Protein AF-A0A2E0PF37-F1 (afdb_monomer_lite)

pLDDT: mean 86.77, std 8.27, range [50.5, 93.44]

Sequence (115 aa):
MRSTFTYDLICSLLQFGWLVAIFFTHLIIHFLFNAKYKKTLTFISGYVFGLMCVYFYWWFAAEFAPTDEIRDYVNSKDGAPRVFAPVVMLFFVMIGYLLLSPLLWIICRLKKPKE

Secondary structure (DSSP, 8-state):
-HHHHHHHHHHHHHHHHHHHHHHHHHHHHHHHS-HHHHHHHHHHHHHHHHHHHHHHHHHHHHHS-SSHHHHHHHHTTTTHHHHHHHHHHHHHHHHHHHHHHHHHHHHHHHSPPP-

Structure (mmCIF, N/CA/C/O backbone):
data_AF-A0A2E0PF37-F1
#
_entry.id   AF-A0A2E0PF37-F1
#
loop_
_atom_site.group_PDB
_atom_site.id
_atom_site.type_symbol
_atom_site.label_atom_id
_atom_site.label_alt_id
_atom_site.label_comp_id
_atom_site.label_asym_id
_atom_site.label_entity_id
_atom_site.label_seq_id
_atom_site.pdbx_PDB_ins_code
_atom_site.Cartn_x
_atom_site.Cartn_y
_atom_site.Cartn_z
_atom_site.occupancy
_atom_site.B_iso_or_equiv
_atom_site.auth_seq_id
_atom_site.auth_comp_id
_atom_site.auth_asym_id
_atom_site.auth_atom_id
_atom_site.pdbx_PDB_model_num
ATOM 1 N N . MET A 1 1 ? 17.369 14.937 -15.701 1.00 50.50 1 MET A N 1
ATOM 2 C CA . MET A 1 1 ? 17.707 14.766 -14.267 1.00 50.50 1 MET A CA 1
ATOM 3 C C . MET A 1 1 ? 16.534 15.057 -13.319 1.00 50.50 1 MET A C 1
ATOM 5 O O . MET A 1 1 ? 16.414 14.361 -12.326 1.00 50.50 1 MET A O 1
ATOM 9 N N . ARG A 1 2 ? 15.632 16.017 -13.608 1.00 53.97 2 ARG A N 1
ATOM 10 C CA . ARG A 1 2 ? 14.447 16.295 -12.760 1.00 53.97 2 ARG A CA 1
ATOM 11 C C . ARG A 1 2 ? 13.319 15.245 -12.856 1.00 53.97 2 ARG A C 1
ATOM 13 O O . ARG A 1 2 ? 12.585 15.097 -11.891 1.00 53.97 2 ARG A O 1
ATOM 20 N N . SER A 1 3 ? 13.187 14.513 -13.973 1.00 72.88 3 SER A N 1
ATOM 21 C CA . SER A 1 3 ? 12.083 13.546 -14.156 1.00 72.88 3 SER A CA 1
ATOM 22 C C . SER A 1 3 ? 12.285 12.219 -13.418 1.00 72.88 3 SER A C 1
ATOM 24 O O . SER A 1 3 ? 11.304 11.651 -12.951 1.00 72.88 3 SER A O 1
ATOM 26 N N . THR A 1 4 ? 13.528 11.758 -13.235 1.00 84.00 4 THR A N 1
ATOM 27 C CA . THR A 1 4 ? 13.835 10.531 -12.480 1.00 84.00 4 THR A CA 1
ATOM 28 C C . THR A 1 4 ? 13.516 10.690 -10.999 1.00 84.00 4 THR A C 1
ATOM 30 O O . THR A 1 4 ? 12.806 9.867 -10.442 1.00 84.00 4 THR A O 1
ATOM 33 N N . PHE A 1 5 ? 13.919 11.807 -10.383 1.00 90.25 5 PHE A N 1
ATOM 34 C CA . PHE A 1 5 ? 13.607 12.068 -8.974 1.00 90.25 5 PHE A CA 1
ATOM 35 C C . PHE A 1 5 ? 12.095 12.070 -8.693 1.00 90.25 5 PHE A C 1
ATOM 37 O O . PHE A 1 5 ? 11.641 11.472 -7.721 1.00 90.25 5 PHE A O 1
ATOM 44 N N . THR A 1 6 ? 11.298 12.728 -9.542 1.00 90.31 6 THR A N 1
ATOM 45 C CA . THR A 1 6 ? 9.836 12.749 -9.388 1.00 90.31 6 THR A CA 1
ATOM 46 C C . THR A 1 6 ? 9.227 11.359 -9.572 1.00 90.31 6 THR A C 1
ATOM 48 O O . THR A 1 6 ? 8.342 10.988 -8.803 1.00 90.31 6 THR A O 1
ATOM 51 N N . TYR A 1 7 ? 9.716 10.583 -10.541 1.00 91.25 7 TYR A N 1
ATOM 52 C CA . TYR A 1 7 ? 9.300 9.197 -10.744 1.00 91.25 7 TYR A CA 1
ATOM 53 C C . TYR A 1 7 ? 9.592 8.329 -9.511 1.00 91.25 7 TYR A C 1
ATOM 55 O O . TYR A 1 7 ? 8.682 7.680 -8.994 1.00 91.25 7 TYR A O 1
ATOM 63 N N . ASP A 1 8 ? 10.820 8.382 -8.991 1.00 91.94 8 ASP A N 1
ATOM 64 C CA . ASP A 1 8 ? 11.252 7.601 -7.826 1.00 91.94 8 ASP A CA 1
ATOM 65 C C . ASP A 1 8 ? 10.467 7.982 -6.568 1.00 91.94 8 ASP A C 1
ATOM 67 O O . ASP A 1 8 ? 10.061 7.117 -5.784 1.00 91.94 8 ASP A O 1
ATOM 71 N N . LEU A 1 9 ? 10.197 9.279 -6.392 1.00 93.25 9 LEU A N 1
ATOM 72 C CA . LEU A 1 9 ? 9.390 9.783 -5.289 1.00 93.25 9 LEU A CA 1
ATOM 73 C C . LEU A 1 9 ? 7.957 9.247 -5.360 1.00 93.25 9 LEU A C 1
ATOM 75 O O . LEU A 1 9 ? 7.452 8.742 -4.360 1.00 93.25 9 LEU A O 1
ATOM 79 N N . ILE A 1 10 ? 7.301 9.324 -6.522 1.00 91.69 10 ILE A N 1
ATOM 80 C CA . ILE A 1 10 ? 5.927 8.824 -6.691 1.00 91.69 10 ILE A CA 1
ATOM 81 C C . ILE A 1 10 ? 5.883 7.305 -6.506 1.00 91.69 10 ILE A C 1
ATOM 83 O O . ILE A 1 10 ? 5.012 6.804 -5.796 1.00 91.69 10 ILE A O 1
ATOM 87 N N . CYS A 1 11 ? 6.849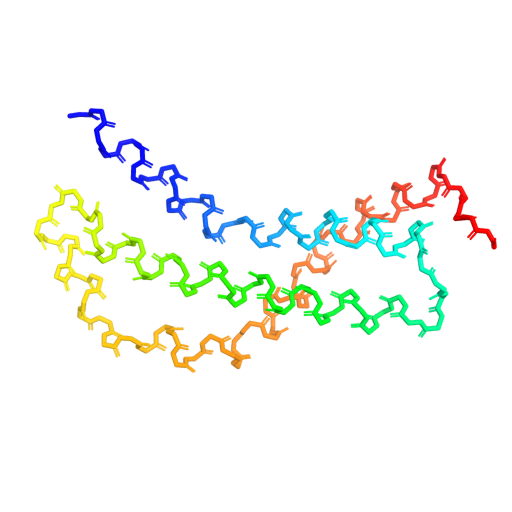 6.574 -7.064 1.00 90.88 1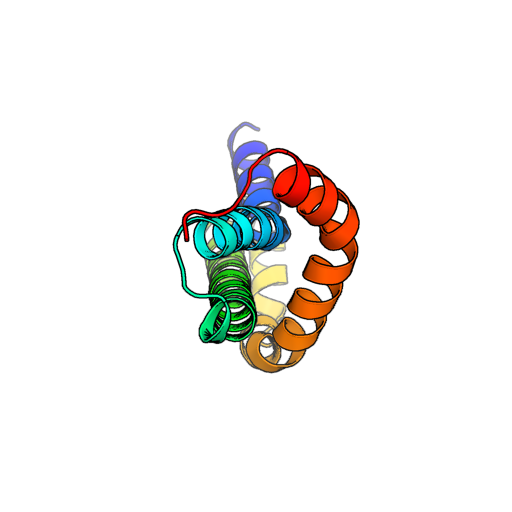1 CYS A N 1
ATOM 88 C CA . CYS A 1 11 ? 6.983 5.133 -6.866 1.00 90.88 11 CYS A CA 1
ATOM 89 C C . CYS A 1 11 ? 7.117 4.780 -5.380 1.00 90.88 11 CYS A C 1
ATOM 91 O O . CYS A 1 11 ? 6.399 3.912 -4.888 1.00 90.88 11 CYS A O 1
ATOM 93 N N . SER A 1 12 ? 7.962 5.505 -4.644 1.00 92.62 12 SER A N 1
ATOM 94 C CA . SER A 1 12 ? 8.139 5.315 -3.201 1.00 92.62 12 SER A CA 1
ATOM 95 C C . SER A 1 12 ? 6.854 5.630 -2.427 1.00 92.62 12 SER A C 1
ATOM 97 O O . SER A 1 12 ? 6.442 4.865 -1.555 1.00 92.62 12 SER A O 1
ATOM 99 N N . LEU A 1 13 ? 6.170 6.724 -2.774 1.00 91.94 13 LEU A N 1
ATOM 100 C CA . LEU A 1 13 ? 4.893 7.095 -2.165 1.00 91.94 13 LEU A CA 1
ATOM 101 C C . LEU A 1 13 ? 3.807 6.052 -2.426 1.00 91.94 13 LEU A C 1
ATOM 103 O O . LEU A 1 13 ? 3.015 5.788 -1.534 1.00 91.94 13 LEU A O 1
ATOM 107 N N . LEU A 1 14 ? 3.759 5.427 -3.600 1.00 90.44 14 LEU A N 1
ATOM 108 C CA . LEU A 1 14 ? 2.797 4.358 -3.878 1.00 90.44 14 LEU A CA 1
ATOM 109 C C . LEU A 1 14 ? 3.190 3.048 -3.180 1.00 90.44 14 LEU A C 1
ATOM 111 O O . LEU A 1 14 ? 2.324 2.356 -2.648 1.00 90.44 14 LEU A O 1
ATOM 115 N N . GLN A 1 15 ? 4.487 2.742 -3.095 1.00 89.06 15 GLN A N 1
ATOM 116 C CA . GLN A 1 15 ? 5.001 1.544 -2.429 1.00 89.06 15 GLN A CA 1
ATOM 117 C C . GLN A 1 15 ? 4.778 1.558 -0.908 1.00 89.06 15 GLN A C 1
ATOM 119 O O . GLN A 1 15 ? 4.510 0.507 -0.325 1.00 89.06 15 GLN A O 1
ATOM 124 N N . PHE A 1 16 ? 4.858 2.726 -0.263 1.00 88.25 16 PHE A N 1
ATOM 125 C CA . PHE A 1 16 ? 4.709 2.867 1.195 1.00 88.25 16 PHE A CA 1
ATOM 126 C C . PHE A 1 16 ? 3.443 3.617 1.629 1.00 88.25 16 PHE A C 1
ATOM 128 O O . PHE A 1 16 ? 3.072 3.576 2.803 1.00 88.25 16 PHE A O 1
ATOM 135 N N . GLY A 1 17 ? 2.742 4.278 0.709 1.00 87.38 17 GLY A N 1
ATOM 136 C CA . GLY A 1 17 ? 1.582 5.124 1.007 1.00 87.38 17 GLY A CA 1
ATOM 137 C C . GLY A 1 17 ? 0.413 4.366 1.616 1.00 87.38 17 GLY A C 1
ATOM 138 O O . GLY A 1 17 ? -0.353 4.938 2.388 1.00 87.38 17 GLY A O 1
ATOM 139 N N . TRP A 1 18 ? 0.317 3.062 1.362 1.00 87.31 18 TRP A N 1
ATOM 140 C CA . TRP A 1 18 ? -0.682 2.207 1.993 1.00 87.31 18 TRP A CA 1
ATOM 141 C C . TRP A 1 18 ? -0.513 2.121 3.520 1.00 87.31 18 TRP A C 1
ATOM 143 O O . TRP A 1 18 ? -1.519 2.068 4.222 1.00 87.31 18 TRP A O 1
ATOM 153 N N . LEU A 1 19 ? 0.715 2.187 4.061 1.00 90.19 19 LEU A N 1
ATOM 154 C CA . LEU A 1 19 ? 0.950 2.227 5.515 1.00 90.19 19 LEU A CA 1
ATOM 155 C C . LEU A 1 19 ? 0.415 3.523 6.122 1.00 90.19 19 LEU A C 1
ATOM 157 O O . LEU A 1 19 ? -0.245 3.512 7.160 1.00 90.19 19 LEU A O 1
ATOM 161 N N . VAL A 1 20 ? 0.664 4.640 5.439 1.00 90.25 20 VAL A N 1
ATOM 162 C CA . VAL A 1 20 ? 0.168 5.961 5.832 1.00 90.25 20 VAL A CA 1
ATOM 163 C C . VAL A 1 20 ? -1.363 5.989 5.767 1.00 90.25 20 VAL A C 1
ATOM 165 O O . VAL A 1 20 ? -2.020 6.435 6.708 1.00 90.25 20 VAL A O 1
ATOM 168 N N . ALA A 1 21 ? -1.952 5.439 4.703 1.00 88.75 21 ALA A N 1
ATOM 169 C CA . ALA A 1 21 ? -3.399 5.331 4.549 1.00 88.75 21 ALA A CA 1
ATOM 170 C C . ALA A 1 21 ? -4.027 4.449 5.639 1.00 88.75 21 ALA A C 1
ATOM 172 O O . ALA A 1 21 ? -5.008 4.853 6.263 1.00 88.75 21 ALA A O 1
ATOM 173 N N . ILE A 1 22 ? -3.443 3.283 5.931 1.00 90.44 22 ILE A N 1
ATOM 174 C CA . ILE A 1 22 ? -3.859 2.405 7.034 1.00 90.44 22 ILE A CA 1
ATOM 175 C C . ILE A 1 22 ? -3.840 3.150 8.366 1.00 90.44 22 ILE A C 1
ATOM 177 O O . ILE A 1 22 ? -4.793 3.063 9.140 1.00 90.44 22 ILE A O 1
ATOM 181 N N . PHE A 1 23 ? -2.767 3.890 8.627 1.00 90.94 23 PHE A N 1
ATOM 182 C CA . PHE A 1 23 ? -2.599 4.633 9.861 1.00 90.94 23 PHE A CA 1
ATOM 183 C C . PHE A 1 23 ? -3.708 5.677 10.053 1.00 90.94 23 PHE A C 1
ATOM 185 O O . PHE A 1 23 ? -4.420 5.658 11.059 1.00 90.94 23 PHE A O 1
ATOM 192 N N . PHE A 1 24 ? -3.909 6.556 9.068 1.00 91.31 24 PHE A N 1
ATOM 193 C CA . PHE A 1 24 ? -4.923 7.605 9.160 1.00 91.31 24 PHE A CA 1
ATOM 194 C C . PHE A 1 24 ? -6.344 7.047 9.170 1.00 91.31 24 PHE A C 1
ATOM 196 O O . PHE A 1 24 ? -7.169 7.490 9.967 1.00 91.31 24 PHE A O 1
ATOM 203 N N . THR A 1 25 ? -6.637 6.049 8.334 1.00 91.00 25 THR A N 1
ATOM 204 C CA . THR A 1 25 ? -7.966 5.422 8.306 1.00 91.00 25 THR A CA 1
ATOM 205 C C . THR A 1 25 ? -8.283 4.733 9.624 1.00 91.00 25 THR A C 1
ATOM 207 O O . THR A 1 25 ? -9.394 4.890 10.125 1.00 91.00 25 THR A O 1
ATOM 210 N N . HIS A 1 26 ? -7.306 4.076 10.256 1.00 90.38 26 HIS A N 1
ATOM 211 C CA . HIS A 1 26 ? -7.476 3.529 11.599 1.00 90.38 26 HIS A CA 1
ATOM 212 C C . HIS A 1 26 ? -7.832 4.616 12.615 1.00 90.38 26 HIS A C 1
ATOM 214 O O . HIS A 1 26 ? -8.773 4.435 13.381 1.00 90.38 26 HIS A O 1
ATOM 220 N N . LEU A 1 27 ? -7.129 5.754 12.622 1.00 91.00 27 LEU A N 1
ATOM 221 C CA . LEU A 1 27 ? -7.435 6.855 13.543 1.00 91.00 27 LEU A CA 1
ATOM 222 C C . LEU A 1 27 ? -8.840 7.423 13.305 1.00 91.00 27 LEU A C 1
ATOM 224 O O . LEU A 1 27 ? -9.599 7.610 14.255 1.00 91.00 27 LEU A O 1
ATOM 228 N N . ILE A 1 28 ? -9.214 7.647 12.044 1.00 89.88 28 ILE A N 1
ATOM 229 C CA . ILE A 1 28 ? -10.554 8.114 11.662 1.00 89.88 28 ILE A CA 1
ATOM 230 C C . ILE A 1 28 ? -11.616 7.135 12.176 1.00 89.88 28 ILE A C 1
ATOM 232 O O . ILE A 1 28 ? -12.561 7.539 12.852 1.00 89.88 28 ILE A O 1
ATOM 236 N N . ILE A 1 29 ? -11.434 5.837 11.925 1.00 89.88 29 ILE A N 1
ATOM 237 C CA . ILE A 1 29 ? -12.354 4.786 12.370 1.00 89.88 29 ILE A CA 1
ATOM 238 C C . ILE A 1 29 ? -12.406 4.713 13.900 1.00 89.88 29 ILE A C 1
ATOM 240 O O . ILE A 1 29 ? -13.483 4.598 14.488 1.00 89.88 29 ILE A O 1
ATOM 244 N N . HIS A 1 30 ? -11.257 4.827 14.565 1.00 86.44 30 HIS A N 1
ATOM 245 C CA . HIS A 1 30 ? -11.162 4.797 16.018 1.00 86.44 30 HIS A CA 1
ATOM 246 C C . HIS A 1 30 ? -11.948 5.939 16.672 1.00 86.44 30 HIS A C 1
ATOM 248 O O . HIS A 1 30 ? -12.622 5.704 17.678 1.00 86.44 30 HIS A O 1
ATOM 254 N N . PHE A 1 31 ? -11.878 7.151 16.117 1.00 86.94 31 PHE A N 1
ATOM 255 C CA . PHE A 1 31 ? -12.500 8.334 16.711 1.00 86.94 31 PHE A CA 1
ATOM 256 C C . PHE A 1 31 ? -13.940 8.597 16.267 1.00 86.94 31 PHE A C 1
ATOM 258 O O . PHE A 1 31 ? -14.656 9.265 17.010 1.00 86.94 31 PHE A O 1
ATOM 265 N N . LEU A 1 32 ? -14.357 8.115 15.092 1.00 87.06 32 LEU A N 1
ATOM 266 C CA . LEU A 1 32 ? -15.661 8.460 14.509 1.00 87.06 32 LEU A CA 1
ATOM 267 C C . LEU A 1 32 ? -16.672 7.310 14.462 1.00 87.06 32 LEU A C 1
ATOM 269 O O . LEU A 1 32 ? -17.856 7.574 14.278 1.00 87.06 32 LEU A O 1
ATOM 273 N N . PHE A 1 33 ? -16.247 6.050 14.595 1.00 85.12 33 PHE A N 1
ATOM 274 C CA . PHE A 1 33 ? -17.139 4.900 14.403 1.00 85.12 33 PHE A CA 1
ATOM 275 C C . PHE A 1 33 ? -17.384 4.112 15.688 1.00 85.12 33 PHE A C 1
ATOM 277 O O . PHE A 1 33 ? -16.582 4.107 16.618 1.00 85.12 33 PHE A O 1
ATOM 284 N N . ASN A 1 34 ? -18.493 3.374 15.707 1.00 79.69 34 ASN A N 1
ATOM 285 C CA . ASN A 1 34 ? -18.863 2.490 16.808 1.00 79.69 34 ASN A CA 1
ATOM 286 C C . ASN A 1 34 ? -17.913 1.292 16.949 1.00 79.69 34 ASN A C 1
ATOM 288 O O . ASN A 1 34 ? -17.538 0.664 15.955 1.00 79.69 34 ASN A O 1
ATOM 292 N N . ALA A 1 35 ? -17.595 0.914 18.195 1.00 79.19 35 ALA A N 1
ATOM 293 C CA . ALA A 1 35 ? -16.633 -0.147 18.527 1.00 79.19 35 ALA A CA 1
ATOM 294 C C . ALA A 1 35 ? -16.911 -1.484 17.818 1.00 79.19 35 ALA A C 1
ATOM 296 O O . ALA A 1 35 ? -15.970 -2.161 17.401 1.00 79.19 35 ALA A O 1
ATOM 297 N N . LYS A 1 36 ? -18.194 -1.814 17.610 1.00 84.19 36 LYS A N 1
ATOM 298 C CA . LYS A 1 36 ? -18.649 -3.033 16.926 1.00 84.19 36 LYS A CA 1
ATOM 299 C C . LYS A 1 36 ? -18.056 -3.195 15.521 1.00 84.19 36 LYS A C 1
ATOM 301 O O . LYS A 1 36 ? -17.727 -4.312 15.139 1.00 84.19 36 LYS A O 1
ATOM 306 N N . TYR A 1 37 ? -17.894 -2.104 14.769 1.00 84.00 37 TYR A N 1
ATOM 307 C CA . TYR A 1 37 ? -17.443 -2.150 13.372 1.00 84.00 37 TYR A CA 1
ATOM 308 C C . TYR A 1 37 ? -15.986 -1.720 13.183 1.00 84.00 37 TYR A C 1
ATOM 310 O O . TYR A 1 37 ? -15.446 -1.890 12.092 1.00 84.00 37 TYR A O 1
ATOM 318 N N . LYS A 1 38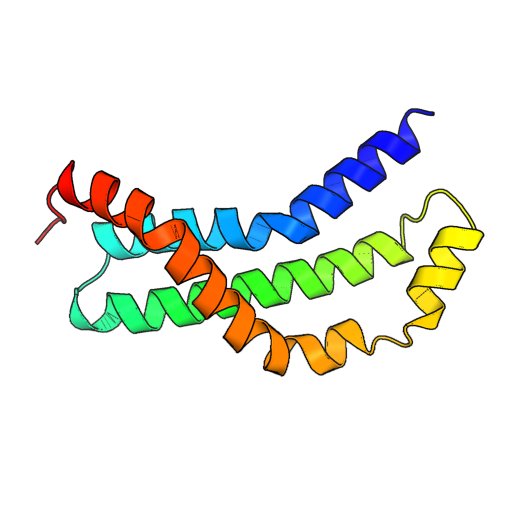 ? -15.319 -1.203 14.228 1.00 86.06 38 LYS A N 1
ATOM 319 C CA . LYS A 1 38 ? -13.967 -0.629 14.117 1.00 86.06 38 LYS A CA 1
ATOM 320 C C . LYS A 1 38 ? -12.964 -1.592 13.495 1.00 86.06 38 LYS A C 1
ATOM 322 O O . LYS A 1 38 ? -12.275 -1.213 12.555 1.00 86.06 38 LYS A O 1
ATOM 327 N N . LYS A 1 39 ? -12.892 -2.831 13.995 1.00 83.94 39 LYS A N 1
ATOM 328 C CA . LYS A 1 39 ? -11.915 -3.829 13.523 1.00 83.94 39 LYS A CA 1
ATOM 329 C C . LYS A 1 39 ? -12.147 -4.198 12.059 1.00 83.94 39 LYS A C 1
ATOM 331 O O . LYS A 1 39 ? -11.207 -4.188 11.272 1.00 83.94 39 LYS A O 1
ATOM 336 N N . THR A 1 40 ? -13.399 -4.468 11.698 1.00 89.38 40 THR A N 1
ATOM 337 C CA . THR A 1 40 ? -13.782 -4.852 10.336 1.00 89.38 40 THR A CA 1
ATOM 338 C C . THR A 1 40 ? -13.541 -3.718 9.347 1.00 89.38 40 THR A C 1
ATOM 340 O O . THR A 1 40 ? -12.897 -3.938 8.328 1.00 89.38 40 THR A O 1
ATOM 343 N N . LEU A 1 41 ? -13.987 -2.497 9.662 1.00 89.75 41 LEU A N 1
ATOM 344 C CA . LEU A 1 41 ? -13.784 -1.333 8.796 1.00 89.75 41 LEU A CA 1
ATOM 345 C C . LEU A 1 41 ? -12.303 -1.026 8.601 1.00 89.75 41 LEU A C 1
ATOM 347 O O . LEU A 1 41 ? -11.886 -0.768 7.483 1.00 89.75 41 LEU A O 1
ATOM 351 N N . THR A 1 42 ? -11.522 -1.112 9.678 1.00 88.56 42 THR A N 1
ATOM 352 C CA . THR A 1 42 ? -10.071 -0.905 9.665 1.00 88.56 42 THR A CA 1
ATOM 353 C C . THR A 1 42 ? -9.399 -1.904 8.725 1.00 88.56 42 THR A C 1
ATOM 355 O O . THR A 1 42 ? -8.673 -1.521 7.814 1.00 88.56 42 THR A O 1
ATOM 358 N N . PHE A 1 43 ? -9.697 -3.195 8.881 1.00 89.56 43 PHE A N 1
ATOM 359 C CA . PHE A 1 43 ? -9.112 -4.227 8.030 1.00 89.56 43 PHE A CA 1
ATOM 360 C C . PHE A 1 43 ? -9.506 -4.059 6.554 1.00 89.56 43 PHE A C 1
ATOM 362 O O . PHE A 1 43 ? -8.640 -4.089 5.681 1.00 89.56 43 PHE A O 1
ATOM 369 N N . ILE A 1 44 ? -10.794 -3.826 6.275 1.00 92.00 44 ILE A N 1
ATOM 370 C CA . ILE A 1 44 ? -11.300 -3.625 4.909 1.00 92.00 44 ILE A CA 1
ATOM 371 C C . ILE A 1 44 ? -10.677 -2.379 4.277 1.00 92.00 44 ILE A C 1
ATOM 373 O O . ILE A 1 44 ? -10.231 -2.445 3.134 1.00 92.00 44 ILE A O 1
ATOM 377 N N . SER A 1 45 ? -10.607 -1.254 4.996 1.00 91.50 45 SER A N 1
ATOM 378 C CA . SER A 1 45 ? -10.009 -0.032 4.457 1.00 91.50 45 SER A CA 1
ATOM 379 C C . SER A 1 45 ? -8.533 -0.243 4.148 1.00 91.50 45 SER A C 1
ATOM 381 O O . SER A 1 45 ? -8.091 0.105 3.058 1.00 91.50 45 SER A O 1
ATOM 383 N N . GLY A 1 46 ? -7.782 -0.870 5.058 1.00 91.12 46 GLY A N 1
ATOM 384 C CA . GLY A 1 46 ? -6.372 -1.171 4.831 1.00 91.12 46 GLY A CA 1
ATOM 385 C C . GLY A 1 46 ? -6.141 -2.061 3.615 1.00 91.12 46 GLY A C 1
ATOM 386 O O . GLY A 1 46 ? -5.263 -1.776 2.804 1.00 91.12 46 GLY A O 1
ATOM 387 N N . TYR A 1 47 ? -6.980 -3.080 3.443 1.00 93.12 47 TYR A N 1
ATOM 388 C CA . TYR A 1 47 ? -6.955 -3.950 2.273 1.00 93.12 47 TYR A CA 1
ATOM 389 C C . TYR A 1 47 ? -7.236 -3.192 0.973 1.00 93.12 47 TYR 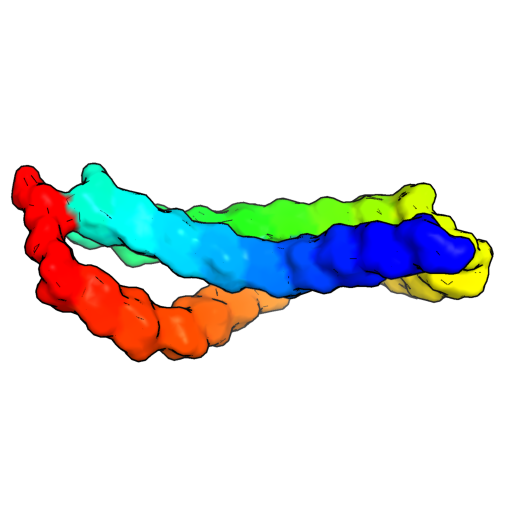A C 1
ATOM 391 O O . TYR A 1 47 ? -6.454 -3.286 0.030 1.00 93.12 47 TYR A O 1
ATOM 399 N N . VAL A 1 48 ? -8.303 -2.390 0.931 1.00 93.44 48 VAL A N 1
ATOM 400 C CA . VAL A 1 48 ? -8.668 -1.611 -0.261 1.00 93.44 48 VAL A CA 1
ATOM 401 C C . VAL A 1 48 ? -7.575 -0.604 -0.622 1.00 93.44 48 VAL A C 1
ATOM 403 O O . VAL A 1 48 ? -7.151 -0.564 -1.775 1.00 93.44 48 VAL A O 1
ATOM 406 N N . PHE A 1 49 ? -7.071 0.176 0.339 1.00 91.75 49 PHE A N 1
ATOM 407 C CA . PHE A 1 49 ? -6.000 1.144 0.079 1.00 91.75 49 PHE A CA 1
ATOM 408 C C . PHE A 1 49 ? -4.698 0.466 -0.343 1.00 91.75 49 PHE A C 1
ATOM 410 O O . PHE A 1 49 ? -4.041 0.935 -1.270 1.00 91.75 49 PHE A O 1
ATOM 417 N N . GLY A 1 50 ? -4.351 -0.654 0.290 1.00 91.69 50 GLY A N 1
ATOM 418 C CA . GLY A 1 50 ? -3.199 -1.457 -0.092 1.00 91.69 50 GLY A CA 1
ATOM 419 C C . GLY A 1 50 ? -3.281 -1.939 -1.536 1.00 91.69 50 GLY A C 1
ATOM 420 O O . GLY A 1 50 ? -2.330 -1.756 -2.296 1.00 91.69 50 GLY A O 1
ATOM 421 N N . LEU A 1 51 ? -4.431 -2.481 -1.948 1.00 93.06 51 LEU A N 1
ATOM 422 C CA . LEU A 1 51 ? -4.644 -2.853 -3.344 1.00 93.06 51 LEU A CA 1
ATOM 423 C C . LEU A 1 51 ? -4.521 -1.641 -4.258 1.00 93.06 51 LEU A C 1
ATOM 425 O O . LEU A 1 51 ? -3.704 -1.666 -5.169 1.00 93.06 51 LEU A O 1
ATOM 429 N N . MET A 1 52 ? -5.241 -0.555 -3.990 1.00 92.06 52 MET A N 1
ATOM 430 C CA . MET A 1 52 ? -5.168 0.646 -4.826 1.00 92.06 52 MET A CA 1
ATOM 431 C C . MET A 1 52 ? -3.721 1.122 -5.019 1.00 92.06 52 MET A C 1
ATOM 433 O O . MET A 1 52 ? -3.312 1.367 -6.150 1.00 92.06 52 MET A O 1
ATOM 437 N N . CYS A 1 53 ? -2.910 1.150 -3.958 1.00 91.31 53 CYS A N 1
ATOM 438 C CA . CYS A 1 53 ? -1.486 1.475 -4.034 1.00 91.31 53 CYS A CA 1
ATOM 439 C C . CYS A 1 53 ? -0.700 0.542 -4.963 1.00 91.31 53 CYS A C 1
ATOM 441 O O . CYS A 1 53 ? 0.067 1.028 -5.788 1.00 91.31 53 CYS A O 1
ATOM 443 N N . VAL A 1 54 ? -0.905 -0.777 -4.883 1.00 91.19 54 VAL A N 1
ATOM 444 C CA . VAL A 1 54 ? -0.222 -1.736 -5.768 1.00 91.19 54 VAL A CA 1
ATOM 445 C C . VAL A 1 54 ? -0.655 -1.550 -7.222 1.00 91.19 54 VAL A C 1
ATOM 447 O O . VAL A 1 54 ? 0.191 -1.482 -8.112 1.00 91.19 54 VAL A O 1
ATOM 450 N N . TYR A 1 55 ? -1.955 -1.428 -7.488 1.00 91.12 55 TYR A N 1
ATOM 451 C CA . TYR A 1 55 ? -2.454 -1.267 -8.855 1.00 91.12 55 TYR A CA 1
ATOM 452 C C . TYR A 1 55 ? -1.972 0.048 -9.471 1.00 91.12 55 TYR A C 1
ATOM 454 O O . TYR A 1 55 ? -1.486 0.043 -10.603 1.00 91.12 55 TYR A O 1
ATOM 462 N N . PHE A 1 56 ? -2.033 1.150 -8.718 1.00 92.31 56 PHE A N 1
ATOM 463 C CA . PHE A 1 56 ? -1.520 2.437 -9.175 1.00 92.31 56 PHE A CA 1
ATOM 464 C C . PHE A 1 56 ? -0.006 2.447 -9.317 1.00 92.31 56 PHE A C 1
ATOM 466 O O . PHE A 1 56 ? 0.472 3.014 -10.290 1.00 92.31 56 PHE A O 1
ATOM 473 N N . TYR A 1 57 ? 0.745 1.801 -8.420 1.00 91.75 57 TYR A N 1
ATOM 474 C CA . TYR A 1 57 ? 2.196 1.665 -8.555 1.00 91.75 57 TYR A CA 1
ATOM 475 C C . TYR A 1 57 ? 2.547 1.009 -9.886 1.00 91.75 57 TYR A C 1
ATOM 477 O O . TYR A 1 57 ? 3.275 1.586 -10.683 1.00 91.75 57 TYR A O 1
ATOM 485 N N . TRP A 1 58 ? 1.976 -0.164 -10.168 1.00 90.69 58 TRP A N 1
ATOM 486 C CA . TRP A 1 58 ? 2.289 -0.900 -11.392 1.00 90.69 58 TRP A CA 1
ATOM 487 C C . TRP A 1 58 ? 1.739 -0.240 -12.652 1.00 90.69 58 TRP A C 1
ATOM 489 O O . TRP A 1 58 ? 2.211 -0.540 -13.742 1.00 90.69 58 TRP A O 1
ATOM 499 N N . TRP A 1 59 ? 0.698 0.587 -12.554 1.00 90.44 59 TRP A N 1
ATOM 500 C CA . TRP A 1 59 ? 0.229 1.395 -13.681 1.00 90.44 59 TRP A CA 1
ATOM 501 C C . TRP A 1 59 ? 1.168 2.574 -13.933 1.00 90.44 59 TRP A C 1
ATOM 503 O O . TRP A 1 59 ? 1.664 2.736 -15.044 1.00 90.44 59 TRP A O 1
ATOM 513 N N . PHE A 1 60 ? 1.488 3.329 -12.885 1.00 91.69 60 PHE A N 1
ATOM 514 C CA . PHE A 1 60 ? 2.359 4.491 -12.965 1.00 91.69 60 PHE A CA 1
ATOM 515 C C . PHE A 1 60 ? 3.784 4.117 -13.395 1.00 91.69 60 PHE A C 1
ATOM 517 O O . PHE A 1 60 ? 4.352 4.769 -14.266 1.00 91.69 60 PHE A O 1
ATOM 524 N N . ALA A 1 61 ? 4.342 3.044 -12.830 1.00 89.88 61 ALA A N 1
ATOM 525 C CA . ALA A 1 61 ? 5.691 2.572 -13.134 1.00 89.88 61 ALA A CA 1
ATOM 526 C C . ALA A 1 61 ? 5.858 2.147 -14.602 1.00 89.88 61 ALA A C 1
ATOM 528 O O . ALA A 1 61 ? 6.938 2.299 -15.161 1.00 89.88 61 ALA A O 1
ATOM 529 N N . ALA A 1 62 ? 4.799 1.629 -15.232 1.00 88.81 62 ALA A N 1
ATOM 530 C CA . ALA A 1 62 ? 4.830 1.235 -16.639 1.00 88.81 62 ALA A CA 1
ATOM 531 C C . ALA A 1 62 ? 4.681 2.448 -17.572 1.00 88.81 62 ALA A C 1
ATOM 533 O O . ALA A 1 62 ? 5.415 2.571 -18.549 1.00 88.81 62 ALA A O 1
ATOM 534 N N . GLU A 1 63 ? 3.747 3.348 -17.256 1.00 89.88 63 GLU A N 1
ATOM 535 C CA . GLU A 1 63 ? 3.375 4.471 -18.124 1.00 89.88 63 GLU A CA 1
ATOM 536 C C . GLU A 1 63 ? 4.400 5.615 -18.090 1.00 89.88 63 GLU A C 1
ATOM 538 O O . GLU A 1 63 ? 4.706 6.221 -19.113 1.00 89.88 63 GLU A O 1
ATOM 543 N N . PHE A 1 64 ? 4.958 5.905 -16.911 1.00 91.25 64 PHE A N 1
ATOM 544 C CA . PHE A 1 64 ? 5.822 7.068 -16.681 1.00 91.25 64 PHE A CA 1
ATOM 545 C C . PHE A 1 64 ? 7.297 6.698 -16.486 1.00 91.25 64 PHE A C 1
ATOM 547 O O . PHE A 1 64 ? 8.066 7.496 -15.943 1.00 91.25 64 PHE A O 1
ATOM 554 N N . ALA A 1 65 ? 7.699 5.496 -16.911 1.00 90.31 65 ALA A N 1
ATOM 555 C CA . ALA A 1 65 ? 9.078 5.029 -16.825 1.00 90.31 65 ALA A CA 1
ATOM 556 C C . ALA A 1 65 ? 10.050 6.032 -17.486 1.00 90.31 65 ALA A C 1
ATOM 558 O O . ALA A 1 65 ? 9.825 6.452 -18.623 1.00 90.31 65 ALA A O 1
ATOM 559 N N . PRO A 1 66 ? 11.151 6.417 -16.812 1.00 89.25 66 PRO A N 1
ATOM 560 C CA . PRO A 1 66 ? 12.069 7.423 -17.340 1.00 89.25 66 PRO A CA 1
ATOM 561 C C . PRO A 1 66 ? 13.026 6.875 -18.411 1.00 89.25 66 PRO A C 1
ATOM 563 O O . PRO A 1 66 ? 13.665 7.670 -19.101 1.00 89.25 66 PRO A O 1
ATOM 566 N N . THR A 1 67 ? 13.147 5.548 -18.538 1.00 90.00 67 THR A N 1
ATOM 567 C CA . THR A 1 67 ? 13.958 4.861 -19.554 1.00 90.00 67 THR A CA 1
ATOM 568 C C . THR A 1 67 ? 13.233 3.626 -20.087 1.00 90.00 67 THR A C 1
ATOM 570 O O . THR A 1 67 ? 12.414 3.023 -19.386 1.00 90.00 67 THR A O 1
ATOM 573 N N . ASP A 1 68 ? 13.574 3.223 -21.313 1.00 89.38 68 ASP A N 1
ATOM 574 C CA . ASP A 1 68 ? 13.013 2.025 -21.949 1.00 89.38 68 ASP A CA 1
ATOM 575 C C . ASP A 1 68 ? 13.380 0.746 -21.179 1.00 89.38 68 ASP A C 1
ATOM 577 O O . ASP A 1 68 ? 12.527 -0.109 -20.985 1.00 89.38 68 ASP A O 1
ATOM 581 N N . GLU A 1 69 ? 14.593 0.663 -20.618 1.00 89.62 69 GLU A N 1
ATOM 582 C CA . GLU A 1 69 ? 15.024 -0.470 -19.782 1.00 89.62 69 GLU A CA 1
ATOM 583 C C . GLU A 1 69 ? 14.122 -0.680 -18.554 1.00 89.62 69 GLU A C 1
ATOM 585 O O . GLU A 1 69 ? 13.758 -1.811 -18.225 1.00 89.62 69 GLU A O 1
ATOM 590 N N . ILE A 1 70 ? 13.730 0.406 -17.873 1.00 87.25 70 ILE A N 1
ATOM 591 C CA . ILE A 1 70 ? 12.827 0.334 -16.715 1.00 87.25 70 ILE A CA 1
ATOM 592 C C . ILE A 1 70 ? 11.431 -0.077 -17.173 1.00 87.25 70 ILE A C 1
ATOM 594 O O . ILE A 1 70 ? 10.799 -0.918 -16.532 1.00 87.25 70 ILE A O 1
ATOM 598 N N . ARG A 1 71 ? 10.954 0.485 -18.287 1.00 88.44 71 ARG A N 1
ATOM 599 C CA . ARG A 1 71 ? 9.643 0.149 -18.846 1.00 88.44 71 ARG A CA 1
ATOM 600 C C . ARG A 1 71 ? 9.560 -1.329 -19.216 1.00 88.44 71 ARG A C 1
ATOM 602 O O . ARG A 1 71 ? 8.597 -1.996 -18.845 1.00 88.44 71 ARG A O 1
ATOM 609 N N . ASP A 1 72 ? 10.582 -1.848 -19.884 1.00 90.62 72 ASP A N 1
ATOM 610 C CA . ASP A 1 72 ? 10.658 -3.243 -20.308 1.00 90.62 72 ASP A CA 1
ATOM 611 C C . ASP A 1 72 ? 10.776 -4.174 -19.100 1.00 90.62 72 ASP A C 1
ATOM 613 O O . ASP A 1 72 ? 10.089 -5.193 -19.038 1.00 90.62 72 ASP A O 1
ATOM 617 N N . TYR A 1 73 ? 11.546 -3.789 -18.076 1.00 89.19 73 TYR A N 1
ATOM 618 C CA . TYR A 1 73 ? 11.579 -4.519 -16.810 1.00 89.19 73 TYR A CA 1
ATOM 619 C C . TYR A 1 73 ? 10.201 -4.571 -16.135 1.00 89.19 73 TYR A C 1
ATOM 621 O O . TYR A 1 73 ? 9.783 -5.639 -15.684 1.00 89.19 73 TYR A O 1
ATOM 629 N N . VAL A 1 74 ? 9.476 -3.452 -16.062 1.00 87.94 74 VAL A N 1
ATOM 630 C CA . VAL A 1 74 ? 8.139 -3.397 -15.449 1.00 87.94 74 VAL A CA 1
ATOM 631 C C . VAL A 1 74 ? 7.139 -4.237 -16.247 1.00 87.94 74 VAL A C 1
ATOM 633 O O . VAL A 1 74 ? 6.396 -5.025 -15.657 1.00 87.94 74 VAL A O 1
ATOM 636 N N . ASN A 1 75 ? 7.163 -4.134 -17.577 1.00 87.12 75 ASN A N 1
ATOM 637 C CA . ASN A 1 75 ? 6.297 -4.901 -18.470 1.00 87.12 75 ASN A CA 1
ATOM 638 C C . ASN A 1 75 ? 6.622 -6.401 -18.464 1.00 87.12 75 ASN A C 1
ATOM 640 O O . ASN A 1 75 ? 5.698 -7.206 -18.517 1.00 87.12 75 ASN A O 1
ATOM 644 N N . SER A 1 76 ? 7.890 -6.791 -18.276 1.00 89.06 76 SER A N 1
ATOM 645 C CA . SER A 1 76 ? 8.309 -8.202 -18.164 1.00 89.06 76 SER A CA 1
ATOM 646 C C . SER A 1 76 ? 7.679 -8.954 -16.986 1.00 89.06 76 SER A C 1
ATOM 648 O O . SER A 1 76 ? 7.791 -10.173 -16.888 1.00 89.06 76 SER A O 1
ATOM 650 N N . LYS A 1 77 ? 7.041 -8.242 -16.047 1.00 84.06 77 LYS A N 1
ATOM 651 C CA . LYS A 1 77 ? 6.334 -8.849 -14.914 1.00 84.06 77 LYS A CA 1
ATOM 652 C C . LYS A 1 77 ? 4.912 -9.300 -15.264 1.00 84.06 77 LYS A C 1
ATOM 654 O O . LYS A 1 77 ? 4.216 -9.757 -14.359 1.00 84.06 77 LYS A O 1
ATOM 659 N N . ASP A 1 78 ? 4.471 -9.157 -16.518 1.00 71.69 78 ASP A N 1
ATOM 660 C CA . ASP A 1 78 ? 3.217 -9.690 -17.087 1.00 71.69 78 ASP A CA 1
ATOM 661 C C . ASP A 1 78 ? 1.959 -9.436 -16.237 1.00 71.69 78 ASP A C 1
ATOM 663 O O . ASP A 1 78 ? 1.035 -10.245 -16.166 1.00 71.69 78 ASP A O 1
ATOM 667 N N . GLY A 1 79 ? 1.921 -8.319 -15.505 1.00 71.31 79 GLY A N 1
ATOM 668 C CA . GLY A 1 79 ? 0.813 -8.018 -14.595 1.00 71.31 79 GLY A CA 1
ATOM 669 C C . GLY A 1 79 ? 0.657 -8.999 -13.423 1.00 71.31 79 GLY A C 1
ATOM 670 O O . GLY A 1 79 ? -0.247 -8.804 -12.608 1.00 71.31 79 GLY A O 1
ATOM 671 N N . ALA A 1 80 ? 1.548 -9.985 -13.260 1.00 79.00 80 ALA A N 1
ATOM 672 C CA . ALA A 1 80 ? 1.553 -10.927 -12.143 1.00 79.00 80 ALA A CA 1
ATOM 673 C C . ALA A 1 80 ? 1.463 -10.222 -10.777 1.00 79.00 80 ALA A C 1
ATOM 675 O O . ALA A 1 80 ? 0.653 -10.641 -9.947 1.00 79.00 80 ALA A O 1
ATOM 676 N N . PRO A 1 81 ? 2.162 -9.093 -10.535 1.00 79.56 81 PRO A N 1
ATOM 677 C CA . PRO A 1 81 ? 2.003 -8.351 -9.290 1.00 79.56 81 PRO A CA 1
ATOM 678 C C . PRO A 1 81 ? 0.567 -7.879 -9.025 1.00 79.56 81 PRO A C 1
ATOM 680 O O . PRO A 1 81 ? 0.142 -7.879 -7.876 1.00 79.56 81 PRO A O 1
ATOM 683 N N . ARG A 1 82 ? -0.206 -7.525 -10.063 1.00 81.94 82 ARG A N 1
ATOM 684 C CA . ARG A 1 82 ? -1.621 -7.133 -9.930 1.00 81.94 82 ARG A CA 1
ATOM 685 C C . ARG A 1 82 ? -2.530 -8.343 -9.700 1.00 81.94 82 ARG A C 1
ATOM 687 O O . ARG A 1 82 ? -3.509 -8.226 -8.975 1.00 81.94 82 ARG A O 1
ATOM 694 N N . VAL A 1 83 ? -2.195 -9.500 -10.275 1.00 86.19 83 VAL A N 1
ATOM 695 C CA . VAL A 1 83 ? -2.951 -10.756 -10.104 1.00 86.19 83 VAL A CA 1
ATOM 696 C C . VAL A 1 83 ? -2.775 -11.331 -8.698 1.00 86.19 83 VAL A C 1
ATOM 698 O O . VAL A 1 83 ? -3.745 -11.774 -8.088 1.00 86.19 83 VAL A O 1
ATOM 701 N N . PHE A 1 84 ? -1.557 -11.291 -8.152 1.00 87.69 84 PHE A N 1
ATOM 702 C CA . PHE A 1 84 ? -1.268 -11.800 -6.808 1.00 87.69 84 PHE A CA 1
ATOM 703 C C . PHE A 1 84 ? -1.559 -10.788 -5.692 1.00 87.69 84 PHE A C 1
ATOM 705 O O . PHE A 1 84 ? -1.676 -11.191 -4.531 1.00 87.69 84 PHE A O 1
ATOM 712 N N . ALA A 1 85 ? -1.717 -9.496 -6.016 1.00 88.81 85 ALA A N 1
ATOM 713 C CA . ALA A 1 85 ? -1.977 -8.444 -5.033 1.00 88.81 85 ALA A CA 1
ATOM 714 C C . ALA A 1 85 ? -3.138 -8.766 -4.073 1.00 88.81 85 ALA A C 1
ATOM 716 O O . ALA A 1 85 ? -2.915 -8.642 -2.872 1.00 88.81 85 ALA A O 1
ATOM 717 N N . PRO A 1 86 ? -4.325 -9.238 -4.513 1.00 91.06 86 PRO A N 1
ATOM 718 C CA . PRO A 1 86 ? -5.432 -9.583 -3.611 1.00 91.06 86 PRO A CA 1
ATOM 719 C C . PRO A 1 86 ? -5.059 -10.593 -2.523 1.00 91.06 86 PRO A C 1
ATOM 721 O O . PRO A 1 86 ? -5.428 -10.433 -1.364 1.00 91.06 86 PRO A O 1
ATOM 724 N N . VAL A 1 87 ? -4.280 -11.618 -2.869 1.00 90.69 87 VAL A N 1
ATOM 725 C CA . VAL A 1 87 ? -3.896 -12.670 -1.918 1.00 90.69 87 VAL A CA 1
ATOM 726 C C . VAL A 1 87 ? -2.818 -12.159 -0.969 1.00 90.69 87 VAL A C 1
ATOM 728 O O . VAL A 1 87 ? -2.913 -12.297 0.249 1.00 90.69 87 VAL A O 1
ATOM 731 N N . VAL A 1 88 ? -1.788 -11.535 -1.533 1.00 89.75 88 VAL A N 1
ATOM 732 C CA . VAL A 1 88 ? -0.595 -11.118 -0.798 1.00 89.75 88 VAL A CA 1
ATOM 733 C C . VAL A 1 88 ? -0.885 -9.908 0.102 1.00 89.75 88 VAL A C 1
ATOM 735 O O . VAL A 1 88 ? -0.342 -9.804 1.204 1.00 89.75 88 VAL A O 1
ATOM 738 N N . MET A 1 89 ? -1.801 -9.025 -0.309 1.00 91.31 89 MET A N 1
ATOM 739 C CA . MET A 1 89 ? -2.161 -7.821 0.441 1.00 91.31 89 MET A CA 1
ATOM 740 C C . MET A 1 89 ? -2.768 -8.133 1.810 1.00 91.31 89 MET A C 1
ATOM 742 O O . MET A 1 89 ? -2.523 -7.394 2.758 1.00 91.31 89 MET A O 1
ATOM 746 N N . LEU A 1 90 ? -3.495 -9.246 1.963 1.00 90.25 90 LEU A N 1
ATOM 747 C CA . LEU A 1 90 ? -4.033 -9.655 3.267 1.00 90.25 90 LEU A CA 1
ATOM 748 C C . LEU A 1 90 ? -2.921 -9.797 4.318 1.00 90.25 90 LEU A C 1
ATOM 750 O O . LEU A 1 90 ? -3.067 -9.328 5.447 1.00 90.25 90 LEU A O 1
ATOM 754 N N . PHE A 1 91 ? -1.783 -10.378 3.933 1.00 91.81 91 PHE A N 1
ATOM 755 C CA . PHE A 1 91 ? -0.624 -10.529 4.812 1.00 91.81 91 PHE A CA 1
ATOM 756 C C . PHE A 1 91 ? 0.057 -9.189 5.090 1.00 91.81 91 PHE A C 1
ATOM 758 O O . PHE A 1 91 ? 0.363 -8.887 6.244 1.00 91.81 91 PHE A O 1
ATOM 765 N N . PHE A 1 92 ? 0.236 -8.354 4.064 1.00 90.50 92 PHE A N 1
ATOM 766 C CA . PHE A 1 92 ? 0.840 -7.031 4.233 1.00 90.50 92 PHE A CA 1
ATOM 767 C C . PHE A 1 92 ? 0.019 -6.122 5.144 1.00 90.50 92 PHE A C 1
ATOM 769 O O . PHE A 1 92 ? 0.594 -5.458 6.000 1.00 90.50 92 PHE A O 1
ATOM 776 N N . VAL A 1 93 ? -1.310 -6.134 5.037 1.00 90.25 93 VAL A N 1
ATOM 777 C CA . VAL A 1 93 ? -2.192 -5.365 5.926 1.00 90.25 93 VAL A CA 1
ATOM 778 C C . VAL A 1 93 ? -2.024 -5.807 7.379 1.00 90.25 93 VAL A C 1
ATOM 780 O O . VAL A 1 93 ? -1.893 -4.959 8.260 1.00 90.25 93 VAL A O 1
ATOM 783 N N . MET A 1 94 ? -1.964 -7.118 7.646 1.00 90.50 94 MET A N 1
ATOM 784 C CA . MET A 1 94 ? -1.716 -7.631 9.000 1.00 90.50 94 MET A CA 1
ATOM 785 C C . MET A 1 94 ? -0.355 -7.183 9.541 1.00 90.50 94 MET A C 1
ATOM 787 O O . MET A 1 94 ? -0.277 -6.685 10.664 1.00 90.50 94 MET A O 1
ATOM 791 N N . ILE A 1 95 ? 0.704 -7.307 8.736 1.00 91.75 95 ILE A N 1
ATOM 792 C CA . ILE A 1 95 ? 2.053 -6.856 9.105 1.00 91.75 95 ILE A CA 1
ATOM 793 C C . ILE A 1 95 ? 2.062 -5.344 9.359 1.00 91.75 95 ILE A C 1
ATOM 795 O O . ILE A 1 95 ? 2.593 -4.894 10.371 1.00 91.75 95 ILE A O 1
ATOM 799 N N . GLY A 1 96 ? 1.424 -4.558 8.491 1.00 89.25 96 GLY A N 1
ATOM 800 C CA . GLY A 1 96 ? 1.305 -3.110 8.636 1.00 89.25 96 GLY A CA 1
ATOM 801 C C . GLY A 1 96 ? 0.621 -2.719 9.944 1.00 89.25 96 GLY A C 1
ATOM 802 O O . GLY A 1 96 ? 1.126 -1.863 10.667 1.00 89.25 96 GLY A O 1
ATOM 803 N N . TYR A 1 97 ? -0.473 -3.393 10.311 1.00 88.62 97 TYR A N 1
ATOM 804 C CA . TYR A 1 97 ? -1.116 -3.167 11.606 1.00 88.62 97 TYR A CA 1
ATOM 805 C C . TYR A 1 97 ? -0.231 -3.549 12.785 1.00 88.62 97 TYR A C 1
ATOM 807 O O . TYR A 1 97 ? -0.202 -2.804 13.760 1.00 88.62 97 TYR A O 1
ATOM 815 N N . LEU A 1 98 ? 0.502 -4.663 12.712 1.00 90.38 98 LEU A N 1
ATOM 816 C CA . LEU A 1 98 ? 1.436 -5.053 13.770 1.00 90.38 98 LEU A CA 1
ATOM 817 C C . LEU A 1 98 ? 2.516 -3.984 13.975 1.00 90.38 98 LEU A C 1
ATOM 819 O O . LEU A 1 98 ? 2.731 -3.557 15.109 1.00 90.38 98 LEU A O 1
ATOM 823 N N . LEU A 1 99 ? 3.121 -3.496 12.889 1.00 90.25 99 LEU A N 1
ATOM 824 C CA . LEU A 1 99 ? 4.147 -2.448 12.920 1.00 90.25 99 LEU A CA 1
ATOM 825 C C . LEU A 1 99 ? 3.614 -1.113 13.456 1.00 90.25 99 LEU A C 1
ATOM 827 O O . LEU A 1 99 ? 4.284 -0.446 14.240 1.00 90.25 99 LEU A O 1
ATOM 831 N N . LEU A 1 100 ? 2.400 -0.725 13.060 1.00 90.06 100 LEU A N 1
ATOM 832 C CA . LEU A 1 100 ? 1.780 0.532 13.484 1.00 90.06 100 LEU A CA 1
ATOM 833 C C . LEU A 1 100 ? 1.141 0.448 14.876 1.00 90.06 100 LEU A C 1
ATOM 835 O O . LEU A 1 100 ? 0.864 1.484 15.483 1.00 90.06 100 LEU A O 1
ATOM 839 N N . SER A 1 101 ? 0.910 -0.760 15.400 1.00 87.44 101 SER A N 1
ATOM 840 C CA . SER A 1 101 ? 0.169 -0.979 16.646 1.00 87.44 101 SER A CA 1
ATOM 841 C C . SER A 1 101 ? 0.706 -0.217 17.865 1.00 87.44 101 SER A C 1
ATOM 843 O O . SER A 1 101 ? -0.127 0.357 18.573 1.00 87.44 101 SER A O 1
ATOM 845 N N . PRO A 1 102 ? 2.031 -0.106 18.121 1.00 89.12 102 PRO A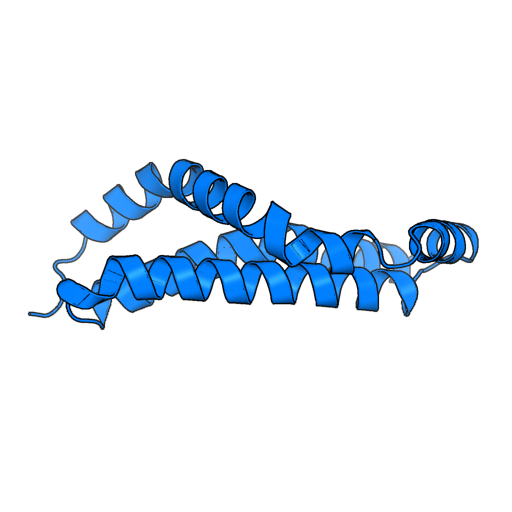 N 1
ATOM 846 C CA . PRO A 1 102 ? 2.521 0.600 19.305 1.00 89.12 102 PRO A CA 1
ATOM 847 C C . PRO A 1 102 ? 2.198 2.093 19.227 1.00 89.12 102 PRO A C 1
ATOM 849 O O . PRO A 1 102 ? 1.761 2.705 20.199 1.00 89.12 102 PRO A O 1
ATOM 852 N N . LEU A 1 103 ? 2.350 2.672 18.036 1.00 89.31 103 LEU A N 1
ATOM 853 C CA . LEU A 1 103 ? 2.129 4.091 17.796 1.00 89.31 103 LEU A CA 1
ATOM 854 C C . LEU A 1 103 ? 0.632 4.432 17.807 1.00 89.31 103 LEU A C 1
ATOM 856 O O . LEU A 1 103 ? 0.220 5.404 18.442 1.00 89.31 103 LEU A O 1
ATOM 860 N N . LEU A 1 104 ? -0.198 3.591 17.183 1.00 88.00 104 LEU A N 1
ATOM 861 C CA . LEU A 1 104 ? -1.656 3.704 17.248 1.00 88.00 104 LEU A CA 1
ATOM 862 C C . LEU A 1 104 ? -2.161 3.612 18.691 1.00 88.00 104 LEU A C 1
ATOM 864 O O . LEU A 1 104 ? -3.013 4.405 19.087 1.00 88.00 104 LEU A O 1
ATOM 868 N N . TRP A 1 105 ? -1.612 2.698 19.495 1.00 88.12 105 TRP A N 1
ATOM 869 C CA . TRP A 1 105 ? -1.983 2.544 20.900 1.00 88.12 105 TRP A CA 1
ATOM 870 C C . TRP A 1 105 ? -1.692 3.803 21.725 1.00 88.12 105 TRP A C 1
ATOM 872 O O . TRP A 1 105 ? -2.568 4.252 22.468 1.00 88.12 105 TRP A O 1
ATOM 882 N N . ILE A 1 106 ? -0.509 4.411 21.556 1.00 90.00 106 ILE A N 1
ATOM 883 C CA . ILE A 1 106 ? -0.146 5.670 22.229 1.00 90.00 106 ILE A CA 1
ATOM 884 C C . ILE A 1 106 ? -1.165 6.760 21.876 1.00 90.00 106 ILE A C 1
ATOM 886 O O . ILE A 1 106 ? -1.760 7.362 22.768 1.00 90.00 106 ILE A O 1
ATOM 890 N N . ILE A 1 107 ? -1.429 6.977 20.586 1.00 87.50 107 ILE A N 1
ATOM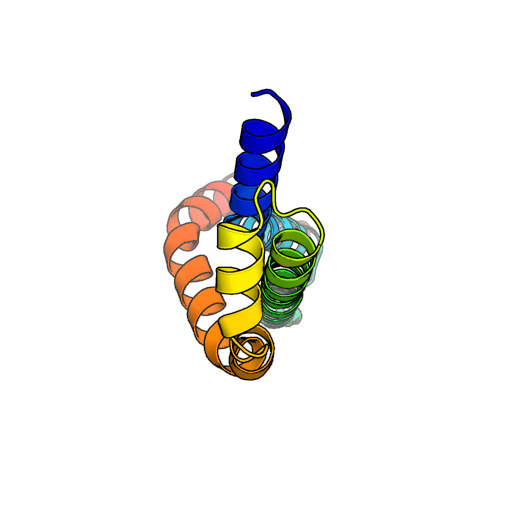 891 C CA . ILE A 1 107 ? -2.324 8.048 20.118 1.00 87.50 107 ILE A CA 1
ATOM 892 C C . ILE A 1 107 ? -3.765 7.824 20.579 1.00 87.50 107 ILE A C 1
ATOM 894 O O . ILE A 1 107 ? -4.426 8.759 21.032 1.00 87.50 107 ILE A O 1
ATOM 898 N N . CYS A 1 108 ? -4.254 6.586 20.512 1.00 84.19 108 CYS A N 1
ATOM 899 C CA . CYS A 1 108 ? -5.607 6.250 20.946 1.00 84.19 108 CYS A CA 1
ATOM 900 C C . CYS A 1 108 ? -5.802 6.436 22.459 1.00 84.19 108 CYS A C 1
ATOM 902 O O . CYS A 1 108 ? -6.929 6.656 22.895 1.00 84.19 108 CYS A O 1
ATOM 904 N N . ARG A 1 109 ? -4.732 6.398 23.270 1.00 83.75 109 ARG A N 1
ATOM 905 C CA . ARG A 1 109 ? -4.802 6.728 24.703 1.00 83.75 109 ARG A CA 1
ATOM 906 C C . ARG A 1 109 ? -4.801 8.223 24.999 1.00 83.75 109 ARG A C 1
ATOM 908 O O . ARG A 1 109 ? -5.357 8.621 26.019 1.00 83.75 109 ARG A O 1
ATOM 915 N N . LEU A 1 110 ? -4.212 9.047 24.133 1.00 84.06 110 LEU A N 1
ATOM 916 C CA . LEU A 1 110 ? -4.154 10.499 24.336 1.00 84.06 110 LEU A CA 1
ATOM 917 C C . LEU A 1 110 ? -5.526 11.172 24.211 1.00 84.06 110 LEU A C 1
ATOM 919 O O . LEU A 1 110 ? -5.719 12.277 24.712 1.00 84.06 110 LEU A O 1
ATOM 923 N N . LYS A 1 111 ? -6.490 10.523 23.553 1.00 71.94 111 LYS A N 1
ATOM 924 C CA . LYS A 1 111 ? -7.820 11.086 23.329 1.00 71.94 111 LYS A CA 1
ATOM 925 C C . LYS A 1 111 ? -8.885 10.011 23.502 1.00 71.94 111 LYS A C 1
ATOM 927 O O . LYS A 1 111 ? -8.871 9.003 22.804 1.00 71.94 111 LYS A O 1
ATOM 932 N N . LYS A 1 112 ? -9.836 10.237 24.413 1.00 65.38 112 LYS A N 1
ATOM 933 C CA . LYS A 1 112 ? -10.989 9.340 24.557 1.00 65.38 112 LYS A CA 1
ATOM 934 C C . LYS A 1 112 ? -11.845 9.398 23.280 1.00 65.38 112 LYS A C 1
ATOM 936 O O . LYS A 1 112 ? -12.062 10.497 22.759 1.00 65.38 112 LYS A O 1
ATOM 941 N N . PRO A 1 113 ? -12.292 8.250 22.742 1.00 63.84 113 PRO A N 1
ATOM 942 C CA . PRO A 1 113 ? -13.220 8.234 21.617 1.00 63.84 113 PRO A CA 1
ATOM 943 C C . PRO A 1 113 ? -14.530 8.928 22.017 1.00 63.84 113 PRO A C 1
ATOM 945 O O . PRO A 1 113 ? -14.905 8.894 23.187 1.00 63.84 113 PRO A O 1
ATOM 948 N N . LYS A 1 114 ? -15.204 9.576 21.058 1.00 56.34 114 LYS A N 1
ATOM 949 C CA . LYS A 1 114 ? -16.582 10.038 21.273 1.00 56.34 114 LYS A CA 1
ATOM 950 C C . LYS A 1 114 ? -17.455 8.799 21.496 1.00 56.34 114 LYS A C 1
ATOM 952 O O . LYS A 1 114 ? -17.378 7.872 20.689 1.00 56.34 114 LYS A O 1
ATOM 957 N N . GLU A 1 115 ? -18.177 8.781 22.614 1.00 52.66 115 GLU A N 1
ATOM 958 C CA . GLU A 1 115 ? -19.213 7.785 22.925 1.00 52.66 115 GLU A CA 1
ATOM 959 C C . GLU A 1 115 ? -20.432 7.963 22.016 1.00 52.66 115 GLU A C 1
ATOM 961 O O . GLU A 1 115 ? -20.771 9.132 21.708 1.00 52.66 115 GLU A O 1
#

Radius of gyration: 17.01 Å; chains: 1; bounding box: 37×29×47 Å

Foldseek 3Di:
DVLVVVLVVLLVCLVCVLLVQLLVQLVCLLAPHDPVCSVVSSLVSSLVSQLVSQVCSLVSQQPSPPDPVSNVVSVVCVCVSNVCSNVVSSVVSVVSCVVCVVVSVVVCVVDPHDD